Protein AF-A0A4C1X3C8-F1 (afdb_monomer)

Sequence (149 aa):
MSTYYPDHPSNTPSTLDSAVIKGVTLNVSSIETLYCLDSDHLPVLLKMGTAAGGSPRPTIKITNWNGVSAALEEIDTLSLNSIPDDMNKTDEIDSVIGALTNHARTVVGNNVREVPAFSNHRKYPADVLESLKEKHSFAPRKRISYCRV

Structure (mmCIF, N/CA/C/O backbone):
data_AF-A0A4C1X3C8-F1
#
_entry.id   AF-A0A4C1X3C8-F1
#
loop_
_atom_site.group_PDB
_atom_site.id
_atom_site.type_symbol
_atom_site.label_atom_id
_atom_site.label_alt_id
_atom_site.label_comp_id
_atom_site.label_asym_id
_atom_site.label_entity_id
_atom_site.label_seq_id
_atom_site.pdbx_PDB_ins_code
_atom_site.Cartn_x
_atom_site.Cartn_y
_atom_site.Cartn_z
_atom_site.occupancy
_atom_site.B_iso_or_equiv
_atom_site.auth_seq_id
_atom_site.auth_comp_id
_atom_site.auth_asym_id
_atom_site.auth_atom_id
_atom_site.pdbx_PDB_model_num
ATOM 1 N N . MET A 1 1 ? 13.611 -7.424 7.257 1.00 33.75 1 MET A N 1
ATOM 2 C CA . MET A 1 1 ? 14.601 -8.510 7.414 1.00 33.75 1 MET A CA 1
ATOM 3 C C . MET A 1 1 ? 15.320 -8.614 6.075 1.00 33.75 1 MET A C 1
ATOM 5 O O . MET A 1 1 ? 14.695 -9.039 5.118 1.00 33.75 1 MET A O 1
ATOM 9 N N . SER A 1 2 ? 16.530 -8.054 5.959 1.00 37.31 2 SER A N 1
ATOM 10 C CA . SER A 1 2 ? 17.277 -8.024 4.690 1.00 37.31 2 SER A CA 1
ATOM 11 C C . SER A 1 2 ? 17.916 -9.391 4.457 1.00 37.31 2 SER A C 1
ATOM 13 O O . SER A 1 2 ? 18.671 -9.856 5.309 1.00 37.31 2 SER A O 1
ATOM 15 N N . THR A 1 3 ? 17.590 -10.054 3.350 1.00 52.84 3 THR A N 1
ATOM 16 C CA . THR A 1 3 ? 18.105 -11.391 3.005 1.00 52.84 3 THR A CA 1
ATOM 17 C C . THR A 1 3 ? 19.394 -11.352 2.181 1.00 52.84 3 THR A C 1
ATOM 19 O O . THR A 1 3 ? 19.877 -12.406 1.776 1.00 52.84 3 THR A O 1
ATOM 22 N N . TYR A 1 4 ? 19.976 -10.171 1.939 1.00 55.84 4 TYR A N 1
ATOM 23 C CA . TYR A 1 4 ? 21.084 -10.015 0.997 1.00 55.84 4 TYR A CA 1
ATOM 24 C C . TYR A 1 4 ? 22.119 -8.988 1.467 1.00 55.84 4 TYR A C 1
ATOM 26 O O . TYR A 1 4 ? 21.835 -7.798 1.610 1.00 55.84 4 TYR A O 1
ATOM 34 N N . TYR A 1 5 ? 23.345 -9.466 1.688 1.00 58.06 5 TYR A N 1
ATOM 35 C CA . TYR A 1 5 ? 24.535 -8.640 1.883 1.00 58.06 5 TYR A CA 1
ATOM 36 C C . TYR A 1 5 ? 25.311 -8.577 0.558 1.00 58.06 5 TYR A C 1
ATOM 38 O O . TYR A 1 5 ? 25.795 -9.614 0.107 1.00 58.06 5 TYR A O 1
ATOM 46 N N . PRO A 1 6 ? 25.451 -7.405 -0.083 1.00 55.22 6 PRO A N 1
ATOM 47 C CA . PRO A 1 6 ? 26.049 -7.300 -1.417 1.00 55.22 6 PRO A CA 1
ATOM 48 C C . PRO A 1 6 ? 27.526 -7.726 -1.477 1.00 55.22 6 PRO A C 1
ATOM 50 O O . PRO A 1 6 ? 27.971 -8.168 -2.530 1.00 55.22 6 PRO A O 1
ATOM 53 N N . ASP A 1 7 ? 28.251 -7.675 -0.356 1.00 57.66 7 ASP A N 1
ATOM 54 C CA . ASP A 1 7 ? 29.702 -7.912 -0.309 1.00 57.66 7 ASP A CA 1
ATOM 55 C C . ASP A 1 7 ? 30.097 -9.357 0.045 1.00 57.66 7 ASP A C 1
ATOM 57 O O . ASP A 1 7 ? 31.278 -9.653 0.239 1.00 57.66 7 ASP A O 1
ATOM 61 N N . HIS A 1 8 ? 29.136 -10.283 0.157 1.00 64.00 8 HIS A N 1
ATOM 62 C CA . HIS A 1 8 ? 29.470 -11.674 0.455 1.00 64.00 8 HIS A CA 1
ATOM 63 C C . HIS A 1 8 ? 29.996 -12.378 -0.815 1.00 64.00 8 HIS A C 1
ATOM 65 O O . HIS A 1 8 ? 29.263 -12.479 -1.800 1.00 64.00 8 HIS A O 1
ATOM 71 N N . PRO A 1 9 ? 31.221 -12.938 -0.813 1.00 61.94 9 PRO A N 1
ATOM 72 C CA . PRO A 1 9 ? 31.881 -13.468 -2.015 1.00 61.94 9 PRO A CA 1
ATOM 73 C C . PRO A 1 9 ? 31.192 -14.697 -2.637 1.00 61.94 9 PRO A C 1
ATOM 75 O O . PRO A 1 9 ? 31.528 -15.099 -3.746 1.00 61.94 9 PRO A O 1
ATOM 78 N N . SER A 1 10 ? 30.225 -15.303 -1.942 1.00 66.38 10 SER A N 1
ATOM 79 C CA . SER A 1 10 ? 29.395 -16.397 -2.471 1.00 66.38 10 SER A CA 1
ATOM 80 C C . SER A 1 10 ? 28.186 -15.921 -3.280 1.00 66.38 10 SER A C 1
ATOM 82 O O . SER A 1 10 ? 27.497 -16.748 -3.881 1.00 66.38 10 SER A O 1
ATOM 84 N N . ASN A 1 11 ? 27.874 -14.624 -3.260 1.00 62.50 11 ASN A N 1
ATOM 85 C CA . ASN A 1 11 ? 26.690 -14.103 -3.924 1.00 62.50 11 ASN A CA 1
ATOM 86 C C . ASN A 1 11 ? 26.960 -13.974 -5.419 1.00 62.50 11 ASN A C 1
ATOM 88 O O . ASN A 1 11 ? 27.896 -13.309 -5.855 1.00 62.50 11 ASN A O 1
ATOM 92 N N . THR A 1 12 ? 26.128 -14.641 -6.214 1.00 64.38 12 THR A N 1
ATOM 93 C CA . THR A 1 12 ? 26.232 -14.649 -7.673 1.00 64.38 12 THR A CA 1
ATOM 94 C C . THR A 1 12 ? 24.944 -14.099 -8.284 1.00 64.38 12 THR A C 1
ATOM 96 O O . THR A 1 12 ? 23.859 -14.352 -7.752 1.00 64.38 12 THR A O 1
ATOM 99 N N . PRO A 1 13 ? 25.017 -13.342 -9.394 1.00 63.09 13 PRO A N 1
ATOM 100 C CA . PRO A 1 13 ? 23.822 -12.818 -10.045 1.00 63.09 13 PRO A CA 1
ATOM 101 C C . PRO A 1 13 ? 22.862 -13.938 -10.469 1.00 63.09 13 PRO A C 1
ATOM 103 O O . PRO A 1 13 ? 23.253 -14.889 -11.155 1.00 63.09 13 PRO A O 1
ATOM 106 N N . SER A 1 14 ? 21.587 -13.799 -10.102 1.00 63.53 14 SER A N 1
ATOM 107 C CA . SER A 1 14 ? 20.521 -14.751 -10.428 1.00 63.53 14 SER A CA 1
ATOM 108 C C . SER A 1 14 ? 19.312 -14.052 -11.060 1.00 63.53 14 SER A C 1
ATOM 110 O O . SER A 1 14 ? 19.116 -12.850 -10.893 1.00 63.53 14 SER A O 1
ATOM 112 N N . THR A 1 15 ? 18.503 -14.808 -11.804 1.00 67.50 15 THR A N 1
ATOM 113 C CA . THR A 1 15 ? 17.212 -14.360 -12.348 1.00 67.50 15 THR A CA 1
ATOM 114 C C . THR A 1 15 ? 16.117 -14.900 -11.437 1.00 67.50 15 THR A C 1
ATOM 116 O O . THR A 1 15 ? 15.658 -16.023 -11.625 1.00 67.50 15 THR A O 1
ATOM 119 N N . LEU A 1 16 ? 15.767 -14.131 -10.405 1.00 70.44 16 LEU A N 1
ATOM 120 C CA . LEU 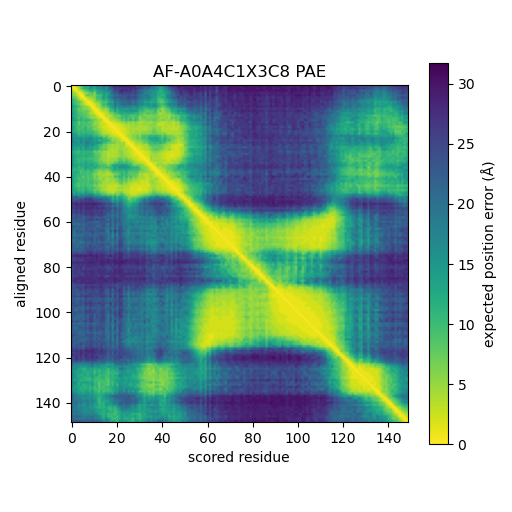A 1 16 ? 14.764 -14.526 -9.409 1.00 70.44 16 LEU A CA 1
ATOM 121 C C . LEU A 1 16 ? 13.356 -14.068 -9.807 1.00 70.44 16 LEU A C 1
ATOM 123 O O . LEU A 1 16 ? 12.391 -14.808 -9.636 1.00 70.44 16 LEU A O 1
ATOM 127 N N . ASP A 1 17 ? 13.254 -12.889 -10.421 1.00 72.44 17 ASP A N 1
ATOM 128 C CA . ASP A 1 17 ? 11.985 -12.339 -10.886 1.00 72.44 17 ASP A CA 1
ATOM 129 C C . ASP A 1 17 ? 11.611 -12.941 -12.246 1.00 72.44 17 ASP A C 1
ATOM 131 O O . ASP A 1 17 ? 12.266 -12.694 -13.263 1.00 72.44 17 ASP A O 1
ATOM 135 N N . SER A 1 18 ? 10.551 -13.751 -12.274 1.00 74.19 18 SER A N 1
ATOM 136 C CA . SER A 1 18 ? 10.032 -14.368 -13.498 1.00 74.19 18 SER A CA 1
ATOM 137 C C . SER A 1 18 ? 8.508 -14.292 -13.559 1.00 74.19 18 SER A C 1
ATOM 139 O O . SER A 1 18 ? 7.818 -14.387 -12.547 1.00 74.19 18 SER A O 1
ATOM 141 N N . ALA A 1 19 ? 7.980 -14.118 -14.770 1.00 76.00 19 ALA A N 1
ATOM 142 C CA . ALA A 1 19 ? 6.553 -14.179 -15.056 1.00 76.00 19 ALA A CA 1
ATOM 143 C C . ALA A 1 19 ? 6.329 -15.158 -16.212 1.00 76.00 19 ALA A C 1
ATOM 145 O O . ALA A 1 19 ? 6.949 -15.029 -17.268 1.00 76.00 19 ALA A O 1
ATOM 146 N N . VAL A 1 20 ? 5.447 -16.138 -16.013 1.00 79.44 20 VAL A N 1
ATOM 147 C CA . VAL A 1 20 ? 5.073 -17.124 -17.035 1.00 79.44 20 VAL A CA 1
ATOM 148 C C . VAL A 1 20 ? 3.627 -16.888 -17.427 1.00 79.44 20 VAL A C 1
ATOM 150 O O . VAL A 1 20 ? 2.744 -16.818 -16.575 1.00 79.44 20 VAL A O 1
ATOM 153 N N . ILE A 1 21 ? 3.385 -16.772 -18.728 1.00 71.12 21 ILE A N 1
ATOM 154 C CA . ILE A 1 21 ? 2.069 -16.475 -19.280 1.00 71.12 21 ILE A CA 1
ATOM 155 C C . ILE A 1 21 ? 1.758 -17.516 -20.350 1.00 71.12 21 ILE A C 1
ATOM 157 O O . ILE A 1 21 ? 2.548 -17.726 -21.267 1.00 71.12 21 ILE A O 1
ATOM 161 N N . LYS A 1 22 ? 0.602 -18.174 -20.237 1.00 78.94 22 LYS A N 1
ATOM 162 C CA . LYS A 1 22 ? 0.147 -19.211 -21.170 1.00 78.94 22 LYS A CA 1
ATOM 163 C C . LYS A 1 22 ? -1.335 -19.014 -21.476 1.00 78.94 22 LYS A C 1
ATOM 165 O O . LYS A 1 22 ? -2.114 -18.745 -20.571 1.00 78.94 22 LYS A O 1
ATOM 170 N N . GLY A 1 23 ? -1.722 -19.182 -22.741 1.00 71.94 23 GLY A N 1
ATOM 171 C CA . GLY A 1 23 ? -3.134 -19.230 -23.139 1.00 71.94 23 GLY A CA 1
ATOM 172 C C . GLY A 1 23 ? -3.877 -17.888 -23.125 1.00 71.94 23 GLY A C 1
ATOM 173 O O . GLY A 1 23 ? -5.097 -17.888 -23.012 1.00 71.94 23 GLY A O 1
ATOM 174 N N . VAL A 1 24 ? -3.174 -16.756 -23.245 1.00 71.00 24 VAL A N 1
ATOM 175 C CA . VAL A 1 24 ? -3.795 -15.421 -23.342 1.00 71.00 24 VAL A CA 1
ATOM 176 C C . VAL A 1 24 ? -3.380 -14.710 -24.628 1.00 71.00 24 VAL A C 1
ATOM 178 O O . VAL A 1 24 ? -2.226 -14.787 -25.051 1.00 71.00 24 VAL A O 1
ATOM 181 N N . THR A 1 25 ? -4.313 -13.972 -25.231 1.00 71.06 25 THR A N 1
ATOM 182 C CA . THR A 1 25 ? -4.062 -13.124 -26.408 1.00 71.06 25 THR A CA 1
ATOM 183 C C . THR A 1 25 ? -3.687 -11.713 -25.955 1.00 71.06 25 THR A C 1
ATOM 185 O O . THR A 1 25 ? -4.443 -10.759 -26.138 1.00 71.06 25 THR A O 1
ATOM 188 N N . LEU A 1 26 ? -2.532 -11.584 -25.303 1.00 70.38 26 LEU A N 1
ATOM 189 C CA . LEU A 1 26 ? -1.975 -10.297 -24.886 1.00 70.38 26 LEU A CA 1
ATOM 190 C C . LEU A 1 26 ? -0.748 -9.970 -25.732 1.00 70.38 26 LEU A C 1
ATOM 192 O O . LEU A 1 26 ? 0.071 -10.845 -26.014 1.00 70.38 26 LEU A O 1
ATOM 196 N N . ASN A 1 27 ? -0.613 -8.707 -26.125 1.00 76.88 27 ASN A N 1
ATOM 197 C CA . ASN A 1 27 ? 0.615 -8.219 -26.735 1.00 76.88 27 ASN A CA 1
ATOM 198 C C . ASN A 1 27 ? 1.527 -7.651 -25.642 1.00 76.88 27 ASN A C 1
ATOM 200 O O . ASN A 1 27 ? 1.078 -6.818 -24.853 1.00 76.88 27 ASN A O 1
ATOM 204 N N . VAL A 1 28 ? 2.787 -8.089 -25.602 1.00 73.62 28 VAL A N 1
ATOM 205 C CA . VAL A 1 28 ? 3.822 -7.503 -24.742 1.00 73.62 28 VAL A CA 1
ATOM 206 C C . VAL A 1 28 ? 4.378 -6.271 -25.449 1.00 73.62 28 VAL A C 1
ATOM 208 O O . VAL A 1 28 ? 5.001 -6.389 -26.501 1.00 73.62 28 VAL A O 1
ATOM 211 N N . SER A 1 29 ? 4.154 -5.087 -24.881 1.00 75.12 29 SER A N 1
ATOM 212 C CA . SER A 1 29 ? 4.606 -3.821 -25.465 1.00 75.12 29 SER A CA 1
ATOM 213 C C . SER A 1 29 ? 5.989 -3.395 -24.974 1.00 75.12 29 SER A C 1
ATOM 215 O O . SER A 1 29 ? 6.759 -2.837 -25.753 1.00 75.12 29 SER A O 1
ATOM 217 N N . SER A 1 30 ? 6.334 -3.666 -23.710 1.00 72.06 30 SER A N 1
ATOM 218 C CA . SER A 1 30 ? 7.687 -3.439 -23.190 1.00 72.06 30 SER A CA 1
ATOM 219 C C . SER A 1 30 ? 8.016 -4.310 -21.977 1.00 72.06 30 SER A C 1
ATOM 221 O O . SER A 1 30 ? 7.134 -4.792 -21.264 1.00 72.06 30 SER A O 1
ATOM 223 N N . ILE A 1 31 ? 9.319 -4.497 -21.755 1.00 76.00 31 ILE A N 1
ATOM 224 C CA . ILE A 1 31 ? 9.902 -5.061 -20.537 1.00 76.00 31 ILE A CA 1
ATOM 225 C C . ILE A 1 31 ? 10.867 -4.006 -20.002 1.00 76.00 31 ILE A C 1
ATOM 227 O O . ILE A 1 31 ? 11.822 -3.637 -20.686 1.00 76.00 31 ILE A O 1
ATOM 231 N N . GLU A 1 32 ? 10.610 -3.499 -18.804 1.00 72.12 32 GLU A N 1
ATOM 232 C CA . GLU A 1 32 ? 11.379 -2.419 -18.185 1.00 72.12 32 GLU A CA 1
ATOM 233 C C . GLU A 1 32 ? 11.879 -2.862 -16.812 1.00 72.12 32 GLU A C 1
ATOM 235 O O . GLU A 1 32 ? 11.118 -3.390 -16.012 1.00 72.12 32 GLU A O 1
ATOM 240 N N . THR A 1 33 ? 13.151 -2.633 -16.501 1.00 68.25 33 THR A N 1
ATOM 241 C CA . THR A 1 33 ? 13.652 -2.796 -15.130 1.00 68.25 33 THR A CA 1
ATOM 242 C C . THR A 1 33 ? 13.315 -1.550 -14.320 1.00 68.25 33 THR A C 1
ATOM 244 O O . THR A 1 33 ? 13.682 -0.440 -14.716 1.00 68.25 33 THR A O 1
ATOM 247 N N . LEU A 1 34 ? 12.646 -1.726 -13.189 1.00 68.38 34 LEU A N 1
ATOM 248 C CA . LEU A 1 34 ? 12.368 -0.673 -12.227 1.00 68.38 34 LEU A CA 1
ATOM 249 C C . LEU A 1 34 ? 13.544 -0.548 -11.262 1.00 68.38 34 LEU A C 1
ATOM 251 O O . LEU A 1 34 ? 14.002 -1.528 -10.683 1.00 68.38 34 LEU A O 1
ATOM 255 N N . TYR A 1 35 ? 14.016 0.680 -11.081 1.00 66.81 35 TYR A N 1
ATOM 256 C CA . TYR A 1 35 ? 15.036 0.990 -10.092 1.00 66.81 35 TYR A CA 1
ATOM 257 C C . TYR A 1 35 ? 14.342 1.325 -8.775 1.00 66.81 35 TYR A C 1
ATOM 259 O O . TYR A 1 35 ? 13.663 2.345 -8.681 1.00 66.81 35 TYR A O 1
ATOM 267 N N . CYS A 1 36 ? 14.480 0.449 -7.784 1.00 63.81 36 CYS A N 1
ATOM 268 C CA . CYS A 1 36 ? 13.959 0.651 -6.438 1.00 63.81 36 CYS A CA 1
ATOM 269 C C . CYS A 1 36 ? 15.131 0.604 -5.459 1.00 63.81 36 CYS A C 1
ATOM 271 O O . CYS A 1 36 ? 15.965 -0.292 -5.539 1.00 63.81 36 CYS A O 1
ATOM 273 N N . LEU A 1 37 ? 15.210 1.588 -4.563 1.00 65.00 37 LEU A N 1
ATOM 274 C CA . LEU A 1 37 ? 16.260 1.653 -3.543 1.00 65.00 37 LEU A CA 1
ATOM 275 C C . LEU A 1 37 ? 15.914 0.834 -2.292 1.00 65.00 37 LEU A C 1
ATOM 277 O O . LEU A 1 37 ? 16.796 0.574 -1.479 1.00 65.00 37 LEU A O 1
ATOM 281 N N . ASP A 1 38 ? 14.657 0.407 -2.166 1.00 68.31 38 ASP A N 1
ATOM 282 C CA . ASP A 1 38 ? 14.138 -0.292 -0.989 1.00 68.31 38 ASP A CA 1
ATOM 283 C C . ASP A 1 38 ? 14.359 -1.816 -1.060 1.00 68.31 38 ASP A C 1
ATOM 285 O O . ASP A 1 38 ? 13.993 -2.539 -0.134 1.00 68.31 38 ASP A O 1
ATOM 289 N N . SER A 1 39 ? 14.954 -2.317 -2.151 1.00 69.94 39 SER A N 1
ATOM 290 C CA . SER A 1 39 ? 15.263 -3.734 -2.352 1.00 69.94 39 SER A CA 1
ATOM 291 C C . SER A 1 39 ? 16.628 -3.937 -3.014 1.00 69.94 39 SER A C 1
ATOM 293 O O . SER A 1 39 ? 17.127 -3.114 -3.781 1.00 69.94 39 SER A O 1
ATOM 295 N N . ASP A 1 40 ? 17.236 -5.067 -2.690 1.00 67.50 40 ASP A N 1
ATOM 296 C CA . ASP A 1 40 ? 18.399 -5.665 -3.336 1.00 67.50 40 ASP A CA 1
ATOM 297 C C . ASP A 1 40 ? 18.072 -6.344 -4.681 1.00 67.50 40 ASP A C 1
ATOM 299 O O . ASP A 1 40 ? 18.977 -6.606 -5.478 1.00 67.50 40 ASP A O 1
ATOM 303 N N . HIS A 1 41 ? 16.789 -6.588 -4.962 1.00 71.75 41 HIS A N 1
ATOM 304 C CA . HIS A 1 41 ? 16.301 -7.067 -6.252 1.00 71.75 41 HIS A CA 1
ATOM 305 C C . HIS A 1 41 ? 15.968 -5.908 -7.198 1.00 71.75 41 HIS A C 1
ATOM 307 O O . HIS A 1 41 ? 15.667 -4.792 -6.773 1.00 71.75 41 HIS A O 1
ATOM 313 N N . LEU A 1 42 ? 16.013 -6.179 -8.507 1.00 71.00 42 LEU A N 1
ATOM 314 C CA . LEU A 1 42 ? 15.680 -5.199 -9.541 1.00 71.00 42 LEU A CA 1
ATOM 315 C C . LEU A 1 42 ? 14.340 -5.580 -10.189 1.00 71.00 42 LEU A C 1
ATOM 317 O O . LEU A 1 42 ? 14.349 -6.314 -11.182 1.00 71.00 42 LEU A O 1
ATOM 321 N N . PRO A 1 43 ? 13.200 -5.104 -9.650 1.00 71.50 43 PRO A N 1
ATOM 322 C CA . PRO A 1 43 ? 11.888 -5.525 -10.119 1.00 71.50 43 PRO A CA 1
ATOM 323 C C . PRO A 1 43 ? 11.722 -5.277 -11.621 1.00 71.50 43 PRO A C 1
ATOM 325 O O . PRO A 1 43 ? 12.106 -4.230 -12.145 1.00 71.50 43 PRO A O 1
ATOM 328 N N . VAL A 1 44 ? 11.126 -6.234 -12.330 1.00 73.31 44 VAL A N 1
ATOM 329 C CA . VAL A 1 44 ? 10.872 -6.138 -13.774 1.00 73.31 44 VAL A CA 1
ATOM 330 C C . VAL A 1 44 ? 9.396 -5.839 -14.019 1.00 73.31 44 VAL A C 1
ATOM 332 O O . VAL A 1 44 ? 8.513 -6.569 -13.577 1.00 73.31 44 VAL A O 1
ATOM 335 N N . LEU A 1 45 ? 9.121 -4.767 -14.755 1.00 79.81 45 LEU A N 1
ATOM 336 C CA . LEU A 1 45 ? 7.795 -4.384 -15.214 1.00 79.81 45 LEU A CA 1
ATOM 337 C C . LEU A 1 45 ? 7.553 -4.917 -16.629 1.00 79.81 45 LEU A C 1
ATOM 339 O O . LEU A 1 45 ? 8.229 -4.525 -17.579 1.00 79.81 45 L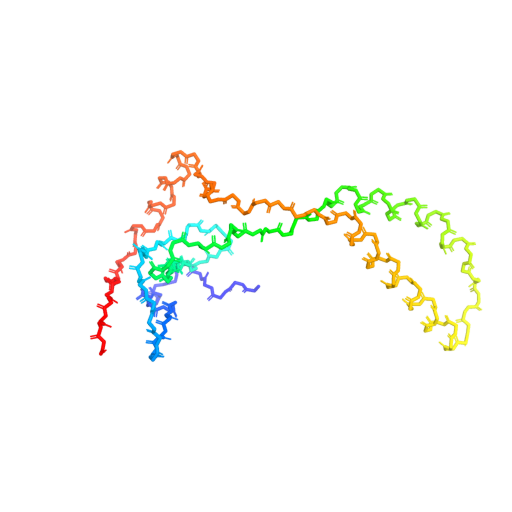EU A O 1
ATOM 343 N N . LEU A 1 46 ? 6.539 -5.768 -16.770 1.00 80.56 46 LEU A N 1
ATOM 344 C CA . LEU A 1 46 ? 6.044 -6.262 -18.053 1.00 80.56 46 LEU A CA 1
ATOM 345 C C . LEU A 1 46 ? 4.789 -5.470 -18.453 1.00 80.56 46 LEU A C 1
ATOM 347 O O . LEU A 1 46 ? 3.745 -5.601 -17.811 1.00 80.56 46 LE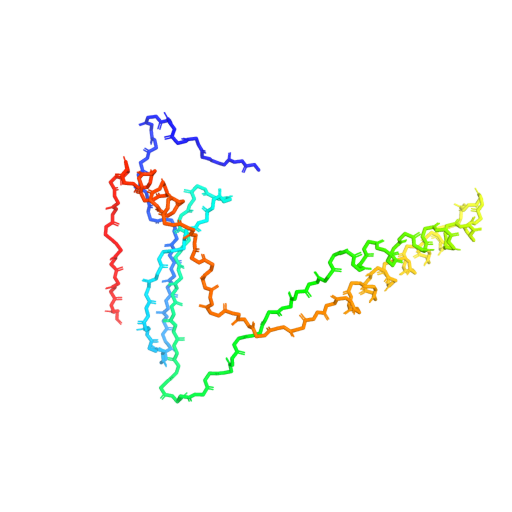U A O 1
ATOM 351 N N . LYS A 1 47 ? 4.869 -4.650 -19.509 1.00 77.62 47 LYS A N 1
ATOM 352 C CA . LYS A 1 47 ? 3.708 -3.923 -20.050 1.00 77.62 47 LYS A CA 1
ATOM 353 C C . LYS A 1 47 ? 3.007 -4.786 -21.096 1.00 77.62 47 LYS A C 1
ATOM 355 O O . LYS A 1 47 ? 3.619 -5.214 -22.074 1.00 77.62 47 LYS A O 1
ATOM 360 N N . MET A 1 48 ? 1.715 -5.036 -20.888 1.00 77.44 48 MET A N 1
ATOM 361 C CA . MET A 1 48 ? 0.877 -5.844 -21.775 1.00 77.44 48 MET A CA 1
ATOM 362 C C . MET A 1 48 ? -0.449 -5.151 -22.067 1.00 77.44 48 MET A C 1
ATOM 364 O O . MET A 1 48 ? -0.967 -4.430 -21.216 1.00 77.44 48 MET A O 1
ATOM 368 N N . GLY A 1 49 ? -1.013 -5.387 -23.251 1.00 71.06 49 GLY A N 1
ATOM 369 C CA . GLY A 1 49 ? -2.302 -4.817 -23.647 1.00 71.06 49 GLY A CA 1
ATOM 370 C C . GLY A 1 49 ? -3.074 -5.676 -24.648 1.00 71.06 49 GLY A C 1
ATOM 371 O O . GLY A 1 49 ? -2.508 -6.532 -25.333 1.00 71.06 49 GLY A O 1
ATOM 372 N N . THR A 1 50 ? -4.383 -5.435 -24.722 1.00 61.66 50 THR A N 1
ATOM 373 C CA . THR A 1 50 ? -5.278 -5.980 -25.750 1.00 61.66 50 THR A CA 1
ATOM 374 C C . THR A 1 50 ? -5.172 -5.143 -27.032 1.00 61.66 50 THR A C 1
ATOM 376 O O . THR A 1 50 ? -4.908 -3.944 -26.983 1.00 61.66 50 THR A O 1
ATOM 379 N N . ALA A 1 51 ? -5.381 -5.753 -28.205 1.00 58.72 51 ALA A N 1
ATOM 380 C CA . ALA A 1 51 ? -5.329 -5.051 -29.498 1.00 58.72 51 ALA A CA 1
ATOM 381 C C . ALA A 1 51 ? -6.440 -3.988 -29.682 1.00 58.72 51 ALA A C 1
ATOM 383 O O . ALA A 1 51 ? -6.365 -3.166 -30.592 1.00 58.72 51 ALA A O 1
ATOM 384 N N . ALA A 1 52 ? -7.462 -3.986 -28.821 1.00 58.06 52 ALA A N 1
ATOM 385 C CA . ALA A 1 52 ? -8.520 -2.985 -28.803 1.00 58.06 52 ALA A CA 1
ATOM 386 C C . ALA A 1 52 ? -8.088 -1.807 -27.912 1.00 58.06 52 ALA A C 1
ATOM 388 O O . ALA A 1 52 ? -8.073 -1.917 -26.688 1.00 58.06 52 ALA A O 1
ATOM 389 N N . GLY A 1 53 ? -7.693 -0.699 -28.546 1.00 53.19 53 GLY A N 1
ATOM 390 C CA . GLY A 1 53 ? -7.058 0.481 -27.943 1.00 53.19 53 GLY A CA 1
ATOM 391 C C . GLY A 1 53 ? -7.935 1.307 -26.997 1.00 53.19 53 GLY A C 1
ATOM 392 O O . GLY A 1 53 ? -8.187 2.481 -27.247 1.00 53.19 53 GLY A O 1
ATOM 393 N N . GLY A 1 54 ? -8.354 0.711 -25.885 1.00 57.00 54 GLY A N 1
ATOM 394 C CA . GLY A 1 54 ? -9.115 1.363 -24.825 1.00 57.00 54 GLY A CA 1
ATOM 395 C C . GLY A 1 54 ? -8.792 0.766 -23.462 1.00 57.00 54 GLY A C 1
ATOM 396 O O . GLY A 1 54 ? -9.688 0.287 -22.777 1.00 57.00 54 GLY A O 1
ATOM 397 N N . SER A 1 55 ? -7.514 0.748 -23.064 1.00 59.78 55 SER A N 1
ATOM 398 C CA . SER A 1 55 ? -7.179 0.423 -21.674 1.00 59.78 55 SER A CA 1
ATOM 399 C C . SER A 1 55 ? -7.703 1.547 -20.778 1.00 59.78 55 SER A C 1
ATOM 401 O O . SER A 1 55 ? -7.356 2.708 -21.029 1.00 59.78 55 SER A O 1
ATOM 403 N N . PRO A 1 56 ? -8.485 1.245 -19.723 1.00 59.81 56 PRO A N 1
ATOM 404 C CA . PRO A 1 56 ? -8.791 2.225 -18.694 1.00 59.81 56 PRO A CA 1
ATOM 405 C C . PRO A 1 56 ? -7.479 2.837 -18.215 1.00 59.81 56 PRO A C 1
ATOM 407 O O . PRO A 1 56 ? -6.494 2.118 -18.013 1.00 59.81 56 PRO A O 1
ATOM 410 N N . ARG A 1 57 ? -7.440 4.167 -18.084 1.00 64.56 57 ARG A N 1
ATOM 411 C CA . ARG A 1 57 ? -6.283 4.822 -17.476 1.00 64.56 57 ARG A CA 1
ATOM 412 C C . ARG A 1 57 ? -6.145 4.233 -16.074 1.00 64.56 57 ARG A C 1
ATOM 414 O O . ARG A 1 57 ? -7.114 4.331 -15.320 1.00 64.56 57 ARG A O 1
ATOM 421 N N . PRO A 1 58 ? -5.011 3.600 -15.732 1.00 68.25 58 PRO A N 1
ATOM 422 C CA . PRO A 1 58 ? -4.841 3.061 -14.395 1.00 68.25 58 PRO A CA 1
ATOM 423 C C . PRO A 1 58 ? -5.045 4.202 -13.394 1.00 68.25 58 PRO A C 1
ATOM 425 O O . PRO A 1 58 ? -4.606 5.325 -13.642 1.00 68.25 58 PRO A O 1
ATOM 428 N N . THR A 1 59 ? -5.755 3.944 -12.303 1.00 70.25 59 THR A N 1
ATOM 429 C CA . THR A 1 59 ? -5.929 4.869 -11.179 1.00 70.25 59 THR A CA 1
ATOM 430 C C . THR A 1 59 ? -5.254 4.267 -9.958 1.00 70.25 59 THR A C 1
ATOM 432 O O . THR A 1 59 ? -5.260 3.051 -9.767 1.00 70.25 59 THR A O 1
ATOM 435 N N . ILE A 1 60 ? -4.625 5.110 -9.144 1.00 79.06 60 ILE A N 1
ATOM 436 C CA . ILE A 1 60 ? -4.090 4.706 -7.842 1.00 79.06 60 ILE A CA 1
ATOM 437 C C . ILE A 1 60 ? -4.862 5.421 -6.741 1.00 79.06 60 ILE A C 1
ATOM 439 O O . ILE A 1 60 ? -5.269 6.576 -6.895 1.00 79.06 60 ILE A O 1
ATOM 443 N N . LYS A 1 61 ? -5.045 4.723 -5.621 1.00 83.56 61 LYS A N 1
ATOM 444 C CA . LYS A 1 61 ? -5.584 5.293 -4.388 1.00 83.56 61 LYS A CA 1
ATOM 445 C C . LYS A 1 61 ? -4.424 5.858 -3.583 1.00 83.56 61 LYS A C 1
ATOM 447 O O . LYS A 1 61 ? -3.527 5.111 -3.199 1.00 83.56 61 LYS A O 1
ATOM 452 N N . ILE A 1 62 ? -4.429 7.167 -3.361 1.00 82.56 62 ILE A N 1
ATOM 453 C CA . ILE A 1 62 ? -3.469 7.837 -2.482 1.00 82.56 62 ILE A CA 1
ATOM 454 C C . ILE A 1 62 ? -4.225 8.321 -1.254 1.00 82.56 62 ILE A C 1
ATOM 456 O O . ILE A 1 62 ? -5.202 9.059 -1.376 1.00 82.56 62 ILE A O 1
ATOM 460 N N . THR A 1 63 ? -3.755 7.920 -0.080 1.00 90.12 63 THR A N 1
ATOM 461 C CA . THR A 1 63 ? -4.270 8.411 1.198 1.00 90.12 63 THR A CA 1
ATOM 462 C C . THR A 1 63 ? -3.509 9.669 1.606 1.00 90.12 63 THR A C 1
ATOM 464 O O . THR A 1 63 ? -2.276 9.668 1.638 1.00 90.12 63 THR A O 1
ATOM 467 N N . ASN A 1 64 ? -4.226 10.745 1.936 1.00 90.44 64 ASN A N 1
ATOM 468 C CA . ASN A 1 64 ? -3.641 11.931 2.558 1.00 90.44 64 ASN A CA 1
ATOM 469 C C . ASN A 1 64 ? -3.335 11.654 4.037 1.00 90.44 64 ASN A C 1
ATOM 471 O O . ASN A 1 64 ? -4.158 11.917 4.911 1.00 90.44 64 ASN A O 1
ATOM 475 N N . TRP A 1 65 ? -2.141 11.134 4.316 1.00 90.25 65 TRP A N 1
ATOM 476 C CA . TRP A 1 65 ? -1.731 10.787 5.678 1.00 90.25 65 TRP A CA 1
ATOM 477 C C . TRP A 1 65 ? -1.715 11.976 6.643 1.00 90.25 65 TRP A C 1
ATOM 479 O O . TRP A 1 65 ? -2.061 11.794 7.800 1.00 90.25 65 TRP A O 1
ATOM 489 N N . ASN A 1 66 ? -1.419 13.193 6.176 1.00 89.94 66 ASN A N 1
ATOM 490 C CA . ASN A 1 66 ? -1.463 14.380 7.035 1.00 89.94 66 ASN A CA 1
ATOM 491 C C . ASN A 1 66 ? -2.899 14.712 7.480 1.00 89.94 66 ASN A C 1
ATOM 493 O O . ASN A 1 66 ? -3.126 15.108 8.617 1.00 89.94 66 ASN A O 1
ATOM 497 N N . GLY A 1 67 ? -3.877 14.507 6.588 1.00 90.12 67 GLY A N 1
ATOM 498 C CA . GLY A 1 67 ? -5.299 14.640 6.914 1.00 90.12 67 GLY A CA 1
ATOM 499 C C . GLY A 1 67 ? -5.803 13.528 7.836 1.00 90.12 67 GLY A C 1
ATOM 500 O O . GLY A 1 67 ? -6.593 13.798 8.735 1.00 90.12 67 GLY A O 1
ATOM 501 N N . VAL A 1 68 ? -5.300 12.299 7.666 1.00 89.69 68 VAL A N 1
ATOM 502 C CA . VAL A 1 68 ? -5.580 11.185 8.589 1.00 89.69 68 VAL A CA 1
ATOM 503 C C . VAL A 1 68 ? -5.038 11.482 9.987 1.00 89.69 68 VAL A C 1
ATOM 505 O O . VAL A 1 68 ? -5.766 11.297 10.953 1.00 89.69 68 VAL A O 1
ATOM 508 N N . SER A 1 69 ? -3.799 11.971 10.105 1.00 86.81 69 SER A N 1
ATOM 509 C CA . SER A 1 69 ? -3.197 12.314 11.398 1.00 86.81 69 SER A CA 1
ATOM 510 C C . SER A 1 69 ? -3.968 13.416 12.122 1.00 86.81 69 SER A C 1
ATOM 512 O O . SER A 1 69 ? -4.319 13.224 13.278 1.00 86.81 69 SER A O 1
ATOM 514 N N . ALA A 1 70 ? -4.305 14.513 11.436 1.00 89.19 70 ALA A N 1
ATOM 515 C CA . ALA A 1 70 ? -5.068 15.608 12.039 1.00 89.19 70 ALA A CA 1
ATOM 516 C C . ALA A 1 70 ? -6.469 15.163 12.502 1.00 89.19 70 ALA A C 1
ATOM 518 O O . ALA A 1 70 ? -6.897 15.499 13.601 1.00 89.19 70 ALA A O 1
ATOM 519 N N . ALA A 1 71 ? -7.164 14.367 11.681 1.00 86.62 71 ALA A N 1
ATOM 520 C CA . ALA A 1 71 ? -8.486 13.848 12.023 1.00 86.62 71 ALA A CA 1
ATOM 521 C C . ALA A 1 71 ? -8.450 1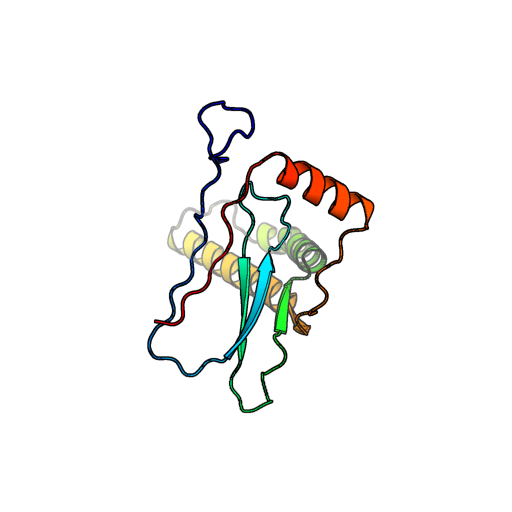2.835 13.179 1.00 86.62 71 ALA A C 1
ATOM 523 O O . ALA A 1 71 ? -9.412 12.748 13.930 1.00 86.62 71 ALA A O 1
ATOM 524 N N . LEU A 1 72 ? -7.368 12.064 13.330 1.00 85.69 72 LEU A N 1
ATOM 525 C CA . LEU A 1 72 ? -7.199 11.163 14.474 1.00 85.69 72 LEU A CA 1
ATOM 526 C C . LEU A 1 72 ? -6.839 11.923 15.759 1.00 85.69 72 LEU A C 1
ATOM 528 O O . LEU A 1 72 ? -7.359 11.585 16.816 1.00 85.69 72 LEU A O 1
ATOM 532 N N . GLU A 1 73 ? -6.015 12.970 15.673 1.00 83.69 73 GLU A N 1
ATOM 533 C CA . GLU A 1 73 ? -5.609 13.790 16.824 1.00 83.69 73 GLU A CA 1
ATOM 534 C C . GLU A 1 73 ? -6.799 14.527 17.463 1.00 83.69 73 GLU A C 1
ATOM 536 O O . GLU A 1 73 ? -6.941 14.545 18.685 1.00 83.69 73 GLU A O 1
ATOM 541 N N . GLU A 1 74 ? -7.719 15.059 16.650 1.00 76.31 74 GLU A N 1
ATOM 542 C CA . GLU A 1 74 ? -8.971 15.663 17.135 1.00 76.31 74 GLU A CA 1
ATOM 543 C C . GLU A 1 74 ? -9.811 14.657 17.947 1.00 76.31 74 GLU A C 1
ATOM 545 O O . GLU A 1 74 ? -10.491 15.012 18.910 1.00 76.31 74 GLU A O 1
ATOM 550 N N . ILE A 1 75 ? -9.716 13.373 17.612 1.00 66.75 75 ILE A N 1
ATOM 551 C CA . ILE A 1 75 ? -10.554 12.311 18.171 1.00 66.75 75 ILE A CA 1
ATOM 552 C C . ILE A 1 75 ? -9.934 11.681 19.408 1.00 66.75 75 ILE A C 1
ATOM 554 O O . ILE A 1 75 ? -10.682 11.332 20.323 1.00 66.75 75 ILE A O 1
ATOM 558 N N . ASP A 1 76 ? -8.607 11.626 19.507 1.00 61.53 76 ASP A N 1
ATOM 559 C CA . ASP A 1 76 ? -7.924 11.275 20.759 1.00 61.53 76 ASP A CA 1
ATOM 560 C C . ASP A 1 76 ? -8.364 12.203 21.904 1.00 61.53 76 ASP A C 1
ATOM 562 O O . ASP A 1 76 ? -8.513 11.763 23.043 1.00 61.53 76 ASP A O 1
ATOM 566 N N .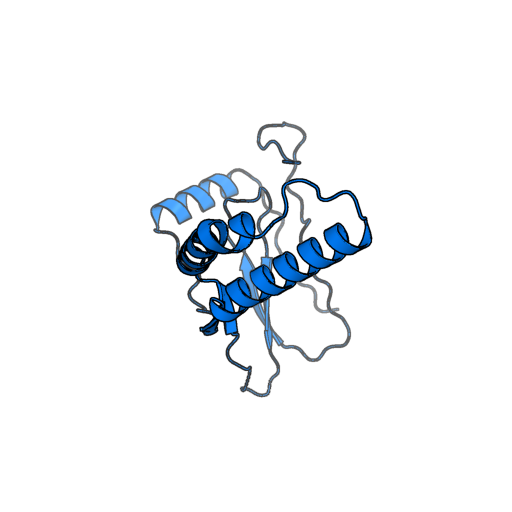 THR A 1 77 ? -8.696 13.464 21.603 1.00 61.22 77 THR A N 1
ATOM 567 C CA . THR A 1 77 ? -9.216 14.406 22.607 1.00 61.22 77 THR A CA 1
ATOM 568 C C . THR A 1 77 ? -10.705 14.245 22.938 1.00 61.22 77 THR A C 1
ATOM 570 O O . THR A 1 77 ? -11.155 14.783 23.945 1.00 61.22 77 THR A O 1
ATOM 573 N N . LEU A 1 78 ? -11.500 13.517 22.146 1.00 61.56 78 LEU A N 1
ATOM 574 C CA . LEU A 1 78 ? -12.968 13.486 22.295 1.00 61.56 78 LEU A CA 1
ATOM 575 C C . LEU A 1 78 ? -13.517 12.075 22.570 1.00 61.56 78 LEU A C 1
ATOM 577 O O . LEU A 1 78 ? -14.431 11.902 23.377 1.00 61.56 78 LEU A O 1
ATOM 581 N N . SER A 1 79 ? -12.922 11.052 21.956 1.00 61.53 79 SER A N 1
ATOM 582 C CA . SER A 1 79 ? -13.325 9.648 22.075 1.00 61.53 79 SER A CA 1
ATOM 583 C C . SER A 1 79 ? -12.656 8.916 23.238 1.00 61.53 79 SER A C 1
ATOM 585 O O . SER A 1 79 ? -13.248 7.970 23.748 1.00 61.53 79 SER A O 1
ATOM 587 N N . LEU A 1 80 ? -11.455 9.319 23.671 1.00 62.59 80 LEU A N 1
ATOM 588 C CA . LEU A 1 80 ? -10.789 8.686 24.821 1.00 62.59 80 LEU A CA 1
ATOM 589 C C . LEU A 1 80 ? -11.308 9.221 26.162 1.00 62.59 80 LEU A C 1
ATOM 591 O O . LEU A 1 80 ? -11.293 8.507 27.155 1.00 62.59 80 LEU A O 1
ATOM 595 N N . ASN A 1 81 ? -11.855 10.439 26.178 1.00 64.62 81 ASN A N 1
ATOM 596 C CA . ASN A 1 81 ? -12.436 11.057 27.376 1.00 64.62 81 ASN A CA 1
ATOM 597 C C . ASN A 1 81 ? -13.820 10.503 27.760 1.00 64.62 81 ASN A C 1
ATOM 599 O O . ASN A 1 81 ? -14.357 10.855 28.806 1.00 64.62 81 ASN A O 1
ATOM 603 N N . SER A 1 82 ? -14.419 9.672 26.906 1.00 64.06 82 SER A N 1
ATOM 604 C CA . SER A 1 82 ? -15.703 9.002 27.156 1.00 64.06 82 SER A CA 1
ATOM 605 C C . SER A 1 82 ? -15.545 7.522 27.521 1.00 64.06 82 SER A C 1
ATOM 607 O O . SER A 1 82 ? -16.547 6.847 27.756 1.00 64.06 82 SER A O 1
ATOM 609 N N . ILE A 1 83 ? -14.305 7.026 27.603 1.00 68.56 83 ILE A N 1
ATOM 610 C CA . ILE A 1 83 ? -14.004 5.673 28.067 1.00 68.56 83 ILE A CA 1
ATOM 611 C C . ILE A 1 83 ? -14.103 5.661 29.600 1.00 68.56 83 ILE A C 1
ATOM 613 O O . ILE A 1 83 ? -13.425 6.457 30.250 1.00 68.56 83 ILE A O 1
ATOM 617 N N . PRO A 1 84 ? -14.943 4.801 30.199 1.00 67.56 84 PRO A N 1
ATOM 618 C CA . PRO A 1 84 ? -15.004 4.686 31.647 1.00 67.56 84 PRO A CA 1
ATOM 619 C C . PRO A 1 84 ? -13.691 4.106 32.191 1.00 67.56 84 PRO A C 1
ATOM 621 O O . PRO A 1 84 ? -13.169 3.133 31.652 1.00 67.56 84 PRO A O 1
ATOM 624 N N . ASP A 1 85 ? -13.193 4.672 33.295 1.00 70.56 85 ASP A N 1
ATOM 625 C CA . ASP A 1 85 ? -11.953 4.238 33.968 1.00 70.56 85 ASP A CA 1
ATOM 626 C C . ASP A 1 85 ? -11.975 2.758 34.416 1.00 70.56 85 ASP A C 1
ATOM 628 O O . ASP A 1 85 ? -10.927 2.171 34.678 1.00 70.56 85 ASP A O 1
ATOM 632 N N . ASP A 1 86 ? -13.160 2.141 34.498 1.00 65.38 86 ASP A N 1
ATOM 633 C CA . ASP A 1 86 ? -13.368 0.748 34.905 1.00 65.38 86 ASP A CA 1
ATOM 634 C C . ASP A 1 86 ? -14.079 -0.064 33.802 1.00 65.38 86 ASP A C 1
ATOM 636 O O . ASP A 1 86 ? -15.283 -0.319 33.857 1.00 65.38 86 ASP A O 1
ATOM 640 N N . MET A 1 87 ? -13.327 -0.472 32.773 1.00 69.00 87 MET A N 1
ATOM 641 C CA . MET A 1 87 ? -13.785 -1.395 31.720 1.00 69.00 87 MET A CA 1
ATOM 642 C C . MET A 1 87 ? -13.521 -2.858 32.112 1.00 69.00 87 MET A C 1
ATOM 644 O O . MET A 1 87 ? -12.561 -3.480 31.658 1.00 69.00 87 MET A O 1
ATOM 648 N N . ASN A 1 88 ? -14.388 -3.435 32.945 1.00 71.75 88 ASN A N 1
ATOM 649 C CA . ASN A 1 88 ? -14.249 -4.827 33.406 1.00 71.75 88 ASN A CA 1
ATOM 650 C C . ASN A 1 88 ? -15.105 -5.852 32.632 1.00 71.75 88 ASN A C 1
ATOM 652 O O . ASN A 1 88 ? -15.016 -7.054 32.892 1.00 71.75 88 ASN A O 1
ATOM 656 N N . LYS A 1 89 ? -15.943 -5.414 31.680 1.00 80.94 89 LYS A N 1
ATOM 657 C CA . LYS A 1 89 ? -16.807 -6.302 30.881 1.00 80.94 89 LYS A CA 1
ATOM 658 C C . LYS A 1 89 ? -16.249 -6.510 29.475 1.00 80.94 89 LYS A C 1
ATOM 660 O O . LYS A 1 89 ? -16.046 -5.555 28.735 1.00 80.94 89 LYS A O 1
ATOM 665 N N . THR A 1 90 ? -16.076 -7.770 29.079 1.00 82.00 90 THR A N 1
ATOM 666 C CA . THR A 1 90 ? -15.551 -8.153 27.756 1.00 82.00 90 THR A CA 1
ATOM 667 C C . THR A 1 90 ? -16.377 -7.583 26.598 1.00 82.00 90 THR A C 1
ATOM 669 O O . THR A 1 90 ? -15.800 -7.057 25.654 1.00 82.00 90 THR A O 1
ATOM 672 N N . ASP A 1 91 ? -17.708 -7.573 26.711 1.00 80.94 91 ASP A N 1
ATOM 673 C CA . ASP A 1 91 ? -18.597 -7.035 25.666 1.00 80.94 91 ASP A CA 1
ATOM 674 C C . ASP A 1 91 ? -18.390 -5.526 25.420 1.00 80.94 91 ASP A C 1
ATOM 676 O O . ASP A 1 91 ? -18.564 -5.028 24.307 1.00 80.94 91 ASP A O 1
ATOM 680 N N . GLU A 1 92 ? -18.004 -4.784 26.460 1.00 81.56 92 GLU A N 1
ATOM 681 C CA . GLU A 1 92 ? -17.726 -3.348 26.385 1.00 81.56 92 GLU A CA 1
ATOM 682 C C . GLU A 1 92 ? -16.379 -3.084 25.701 1.00 81.56 92 GLU A C 1
ATOM 684 O O . GLU A 1 92 ? -16.283 -2.204 24.846 1.00 81.56 92 GLU A O 1
ATOM 689 N N . ILE A 1 93 ? -15.374 -3.919 25.990 1.00 81.62 93 ILE A N 1
ATOM 690 C CA . ILE A 1 93 ? -14.072 -3.909 25.307 1.00 81.62 93 ILE A CA 1
ATOM 691 C C . ILE A 1 93 ? -14.256 -4.161 23.807 1.00 81.62 93 ILE A C 1
ATOM 693 O O . ILE A 1 93 ? -13.779 -3.375 22.984 1.00 81.62 93 ILE A O 1
ATOM 697 N N . ASP A 1 94 ? -14.990 -5.212 23.446 1.00 86.00 94 ASP A N 1
ATOM 698 C CA . ASP A 1 94 ? -15.233 -5.567 22.046 1.00 86.00 94 ASP A CA 1
ATOM 699 C C . ASP A 1 94 ? -16.008 -4.466 21.306 1.00 86.00 94 ASP A C 1
ATOM 701 O O . ASP A 1 94 ? -15.693 -4.132 20.158 1.00 86.00 94 ASP A O 1
ATOM 705 N N . SER A 1 95 ? -16.977 -3.840 21.981 1.00 84.00 95 SER A N 1
ATOM 706 C CA . SER A 1 95 ? -17.732 -2.705 21.446 1.00 84.00 95 SER A CA 1
ATOM 707 C C . SER A 1 95 ? -16.836 -1.490 21.172 1.00 84.00 95 SER A C 1
ATOM 709 O O . SER A 1 95 ? -16.898 -0.911 20.082 1.00 84.00 95 SER A O 1
ATOM 711 N N . VAL A 1 96 ? -15.962 -1.119 22.114 1.00 83.19 96 VAL A N 1
ATOM 712 C CA . VAL A 1 96 ? -15.032 0.017 21.963 1.00 83.19 96 VAL A CA 1
ATOM 713 C C . VAL A 1 96 ? -14.009 -0.245 20.854 1.00 83.19 96 VAL A C 1
ATOM 715 O O . VAL A 1 96 ? -13.788 0.622 20.004 1.00 83.19 96 VAL A O 1
ATOM 718 N N . ILE A 1 97 ? -13.440 -1.453 20.784 1.00 86.00 97 ILE A N 1
ATOM 719 C CA . ILE A 1 97 ? -12.519 -1.848 19.704 1.00 86.00 97 ILE A CA 1
ATOM 720 C C . ILE A 1 97 ? -13.219 -1.780 18.343 1.00 86.00 97 ILE A C 1
ATOM 722 O O . ILE A 1 97 ? -12.653 -1.264 17.369 1.00 86.00 97 ILE A O 1
ATOM 726 N N . GLY A 1 98 ? -14.456 -2.277 18.263 1.00 88.06 98 GLY A N 1
ATOM 727 C CA . GLY A 1 98 ? -15.265 -2.225 17.049 1.00 88.06 98 GLY A CA 1
ATOM 728 C C . GLY A 1 98 ? -15.532 -0.789 16.597 1.00 88.06 98 GLY A C 1
ATOM 729 O O . GLY A 1 98 ? -15.344 -0.464 15.419 1.00 88.06 98 GLY A O 1
ATOM 730 N N . ALA A 1 99 ? -15.908 0.085 17.531 1.00 84.69 99 ALA A N 1
ATOM 731 C CA . ALA A 1 99 ? -16.136 1.502 17.271 1.00 84.69 99 ALA A CA 1
ATOM 732 C C . ALA A 1 99 ? -14.864 2.202 16.763 1.00 84.69 99 ALA A C 1
ATOM 734 O O . ALA A 1 99 ? -14.901 2.824 15.697 1.00 84.69 99 ALA A O 1
ATOM 735 N N . LEU A 1 100 ? -13.728 2.025 17.447 1.00 85.00 100 LEU A N 1
ATOM 736 C CA . LEU A 1 100 ? -12.443 2.615 17.058 1.00 85.00 100 LEU A CA 1
ATOM 737 C C . LEU A 1 100 ? -11.986 2.129 15.676 1.00 85.00 100 LEU A C 1
ATOM 739 O O . LEU A 1 100 ? -11.574 2.922 14.829 1.00 85.00 100 LEU A O 1
ATOM 743 N N . THR A 1 101 ? -12.120 0.830 15.406 1.00 88.50 101 THR A N 1
ATOM 744 C CA . THR A 1 101 ? -11.741 0.232 14.117 1.00 88.50 101 THR A CA 1
ATOM 745 C C . THR A 1 101 ? -12.585 0.781 12.967 1.00 88.50 101 THR A C 1
ATOM 747 O O . THR A 1 101 ? -12.055 1.132 11.908 1.00 88.50 101 THR A O 1
ATOM 750 N N . ASN A 1 102 ? -13.905 0.869 13.155 1.00 87.94 102 ASN A N 1
ATOM 751 C CA . ASN A 1 102 ? -14.809 1.437 12.152 1.00 87.94 102 ASN A CA 1
ATOM 752 C C . ASN A 1 102 ? -14.525 2.921 11.921 1.00 87.94 102 ASN A C 1
ATOM 754 O O . ASN A 1 102 ? -14.580 3.398 10.782 1.00 87.94 102 ASN A O 1
ATOM 758 N N . HIS A 1 103 ? -14.171 3.632 12.985 1.00 86.38 103 HIS A N 1
ATOM 759 C CA . HIS A 1 103 ? -13.811 5.031 12.906 1.00 86.38 103 HIS A CA 1
ATOM 760 C C . HIS A 1 103 ? -12.516 5.241 12.105 1.00 86.38 103 HIS A C 1
ATOM 762 O O . HIS A 1 103 ? -12.529 5.953 11.100 1.00 86.38 103 HIS A O 1
ATOM 768 N N . ALA A 1 104 ? -11.426 4.553 12.462 1.00 87.62 104 ALA A N 1
ATOM 769 C CA . ALA A 1 104 ? -10.151 4.628 11.744 1.00 87.62 104 ALA A CA 1
ATOM 770 C C . ALA A 1 104 ? -10.316 4.279 10.256 1.00 87.62 104 ALA A C 1
ATOM 772 O O . ALA A 1 104 ? -9.793 4.969 9.379 1.00 87.62 104 ALA A O 1
ATOM 773 N N . ARG A 1 105 ? -11.121 3.252 9.952 1.00 92.06 105 ARG A N 1
ATOM 774 C CA . ARG A 1 105 ? -11.480 2.896 8.572 1.00 92.06 105 ARG A CA 1
ATOM 775 C C . ARG A 1 105 ? -12.180 4.046 7.845 1.00 92.06 105 ARG A C 1
ATOM 777 O O . ARG A 1 105 ? -11.875 4.292 6.680 1.00 92.06 105 ARG A O 1
ATOM 784 N N . THR A 1 106 ? -13.097 4.737 8.517 1.00 90.69 106 THR A N 1
ATOM 785 C CA . THR A 1 106 ? -13.835 5.878 7.957 1.00 90.69 106 THR A CA 1
ATOM 786 C C . THR A 1 106 ? -12.911 7.065 7.695 1.00 90.69 106 THR A C 1
ATOM 788 O O . THR A 1 106 ? -12.934 7.612 6.595 1.00 90.69 106 THR A O 1
ATOM 791 N N . VAL A 1 107 ? -12.038 7.419 8.644 1.00 90.81 107 VAL A N 1
ATOM 792 C CA . VAL A 1 107 ? -11.052 8.504 8.477 1.00 90.81 107 VAL A CA 1
ATOM 793 C C . VAL A 1 107 ? -10.108 8.214 7.318 1.00 90.81 107 VAL A C 1
ATOM 795 O O . VAL A 1 107 ? -9.909 9.072 6.456 1.00 90.81 107 VAL A O 1
ATOM 798 N N . VAL A 1 108 ? -9.558 6.999 7.253 1.00 92.19 108 VAL A N 1
ATOM 799 C CA . VAL A 1 108 ? -8.698 6.585 6.140 1.00 92.19 108 VAL A CA 1
ATOM 800 C C . VAL A 1 108 ? -9.472 6.655 4.826 1.00 92.19 108 VAL A C 1
ATOM 802 O O . VAL A 1 108 ? -8.977 7.250 3.874 1.00 92.19 108 VAL A O 1
ATOM 805 N N . GLY A 1 109 ? -10.697 6.126 4.779 1.00 91.69 109 GLY A N 1
ATOM 806 C CA . GLY A 1 109 ? -11.549 6.151 3.588 1.00 91.69 109 GLY A CA 1
ATOM 807 C C . GLY A 1 109 ? -11.848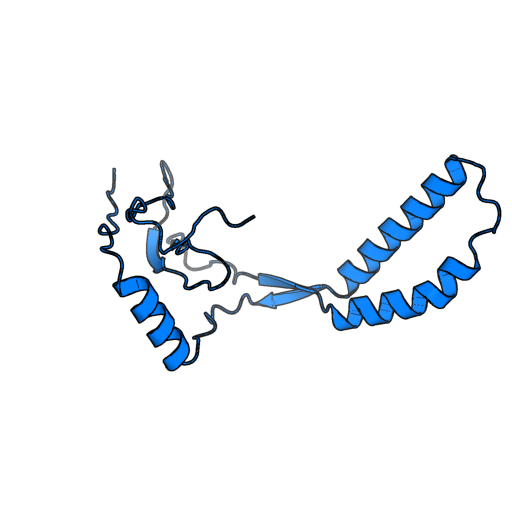 7.564 3.078 1.00 91.69 109 GLY A C 1
ATOM 808 O O . GLY A 1 109 ? -11.702 7.819 1.885 1.00 91.69 109 GLY A O 1
ATOM 809 N N . ASN A 1 110 ? -12.179 8.496 3.973 1.00 91.38 110 ASN A N 1
ATOM 810 C CA . ASN A 1 110 ? -12.470 9.894 3.632 1.00 91.38 110 ASN A CA 1
ATOM 811 C C . ASN A 1 110 ? -11.232 10.667 3.151 1.00 91.38 110 ASN A C 1
ATOM 813 O O . ASN A 1 110 ? -11.357 11.665 2.445 1.00 91.38 110 ASN A O 1
ATOM 817 N N . ASN A 1 111 ? -10.036 10.203 3.516 1.00 92.00 111 ASN A N 1
ATOM 818 C CA . ASN A 1 111 ? -8.764 10.784 3.092 1.00 92.00 111 ASN A CA 1
ATOM 819 C C . ASN A 1 111 ? -8.149 10.073 1.878 1.00 92.00 111 ASN A C 1
ATOM 821 O O . ASN A 1 111 ? -7.054 10.441 1.440 1.00 92.00 111 ASN A O 1
ATOM 825 N N . VAL A 1 112 ? -8.820 9.061 1.322 1.00 93.38 112 VAL A N 1
ATOM 826 C CA . VAL A 1 112 ? -8.402 8.413 0.080 1.00 93.38 112 VAL A CA 1
ATOM 827 C C . VAL A 1 112 ? -8.889 9.236 -1.100 1.00 93.38 112 VAL A C 1
ATOM 829 O O . VAL A 1 112 ? -10.076 9.512 -1.259 1.00 93.38 112 VAL A O 1
ATOM 832 N N . ARG A 1 113 ? -7.960 9.565 -1.991 1.00 87.56 113 ARG A N 1
ATOM 833 C CA . ARG A 1 113 ? -8.259 10.156 -3.288 1.00 87.56 113 ARG A CA 1
ATOM 834 C C . ARG A 1 113 ? -7.809 9.217 -4.391 1.00 87.56 113 ARG A C 1
ATOM 836 O O . ARG A 1 113 ? -6.679 8.728 -4.389 1.00 87.56 113 ARG A O 1
ATOM 843 N N . GLU A 1 114 ? -8.674 9.024 -5.377 1.00 84.62 114 GLU A N 1
ATOM 844 C CA . GLU A 1 114 ? -8.277 8.413 -6.637 1.00 84.62 114 GLU A CA 1
ATOM 845 C C . GLU A 1 114 ? -7.619 9.463 -7.522 1.00 84.62 114 GLU A C 1
ATOM 847 O O . GLU A 1 114 ? -8.181 10.522 -7.816 1.00 84.62 114 GLU A O 1
ATOM 852 N N . VAL A 1 115 ? -6.394 9.174 -7.935 1.00 74.69 115 VAL A N 1
ATOM 853 C CA . VAL A 1 115 ? -5.681 9.972 -8.925 1.00 74.69 115 VAL A CA 1
ATOM 854 C C . VAL A 1 115 ? -5.359 9.101 -10.124 1.00 74.69 115 VAL A C 1
ATOM 856 O O . VAL A 1 1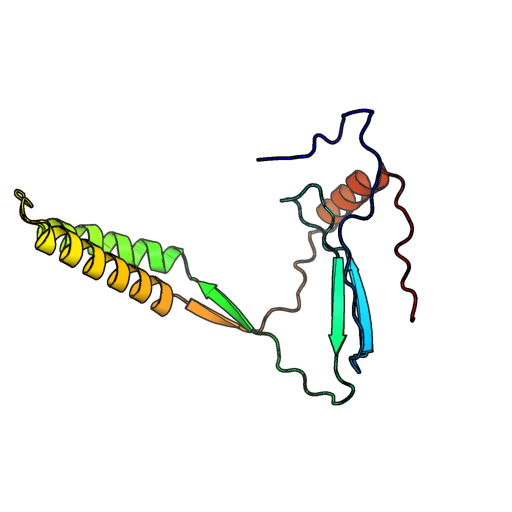15 ? -5.141 7.894 -9.962 1.00 74.69 115 VAL A O 1
ATOM 859 N N . PRO A 1 116 ? -5.312 9.687 -11.336 1.00 74.56 116 PRO A N 1
ATOM 860 C CA . PRO A 1 116 ? -4.735 8.999 -12.475 1.00 74.56 116 PRO A CA 1
ATOM 861 C C . PRO A 1 116 ? -3.378 8.457 -12.043 1.00 74.56 116 PRO A C 1
ATOM 863 O O . PRO A 1 116 ? -2.562 9.206 -11.499 1.00 74.56 116 PRO A O 1
ATOM 866 N N . ALA A 1 117 ? -3.154 7.162 -12.240 1.00 62.06 117 ALA A N 1
ATOM 867 C CA . ALA A 1 117 ? -1.841 6.584 -12.084 1.00 62.06 117 ALA A CA 1
ATOM 868 C C . ALA A 1 117 ? -0.957 7.340 -13.065 1.00 62.06 117 ALA A C 1
ATOM 870 O O . ALA A 1 117 ? -1.067 7.199 -14.285 1.00 62.06 117 ALA A O 1
ATOM 871 N N . PHE A 1 118 ? -0.145 8.239 -12.524 1.00 55.00 118 PHE A N 1
ATOM 872 C CA . PHE A 1 118 ? 0.850 8.920 -13.309 1.00 55.00 118 PHE A CA 1
ATOM 873 C C . PHE A 1 118 ? 1.721 7.822 -13.920 1.00 55.00 118 PHE A C 1
ATOM 875 O O . PHE A 1 118 ? 2.472 7.161 -13.210 1.00 55.00 118 PHE A O 1
ATOM 882 N N . SER A 1 119 ? 1.688 7.666 -15.247 1.00 49.09 119 SER A N 1
ATOM 883 C CA . SER A 1 119 ? 2.741 6.942 -15.971 1.00 49.09 119 SER A CA 1
ATOM 884 C C . SER A 1 119 ? 4.069 7.712 -15.940 1.00 49.09 119 SER A C 1
ATOM 886 O O . SER A 1 119 ? 4.986 7.422 -16.705 1.00 49.09 119 SER A O 1
ATOM 888 N N . ASN A 1 120 ? 4.177 8.728 -15.084 1.00 48.09 120 ASN A N 1
ATOM 889 C CA . ASN A 1 120 ? 5.429 9.347 -14.739 1.00 48.09 120 ASN A CA 1
ATOM 890 C C . ASN A 1 120 ? 6.059 8.431 -13.707 1.00 48.09 120 ASN A C 1
ATOM 892 O O . ASN A 1 120 ? 5.964 8.657 -12.502 1.00 48.09 120 ASN A O 1
ATOM 896 N N . HIS A 1 121 ? 6.740 7.404 -14.217 1.00 51.00 121 HIS A N 1
ATOM 897 C CA . HIS A 1 121 ? 8.022 7.008 -13.660 1.00 51.00 121 HIS A CA 1
ATOM 898 C C . HIS A 1 121 ? 8.654 8.291 -13.110 1.00 51.00 121 HIS A C 1
ATOM 900 O O . HIS A 1 121 ? 8.959 9.191 -13.900 1.00 51.00 121 HIS A O 1
ATOM 906 N N . ARG A 1 122 ? 8.721 8.457 -11.781 1.00 52.53 122 ARG A N 1
ATOM 907 C CA . ARG A 1 122 ? 9.533 9.519 -11.187 1.00 52.53 122 ARG A CA 1
ATOM 908 C C . ARG A 1 122 ? 10.914 9.260 -11.761 1.00 52.53 122 ARG A C 1
ATOM 910 O O . ARG A 1 122 ? 11.581 8.317 -11.352 1.00 52.53 122 ARG A O 1
ATOM 917 N N . LYS A 1 123 ? 11.281 9.998 -12.809 1.00 60.78 123 LYS A N 1
ATOM 918 C CA . LYS A 1 123 ? 12.632 9.960 -13.332 1.00 60.78 123 LYS A CA 1
ATOM 919 C C . LYS A 1 123 ? 13.436 10.513 -12.179 1.00 60.78 123 LYS A C 1
ATOM 921 O O . LYS A 1 123 ? 13.307 11.692 -11.856 1.00 60.78 123 LYS A O 1
ATOM 926 N N . TYR A 1 124 ? 14.150 9.626 -11.498 1.00 65.81 124 TYR A N 1
ATOM 927 C CA . TYR A 1 124 ? 15.178 10.058 -10.581 1.00 65.81 124 TYR A CA 1
ATOM 928 C C . TYR A 1 124 ? 16.040 11.091 -11.319 1.00 65.81 124 TYR A C 1
ATOM 930 O O . TYR A 1 124 ? 16.203 10.985 -12.547 1.00 65.81 124 TYR A O 1
ATOM 938 N N . PRO A 1 125 ? 16.530 12.119 -10.616 1.00 76.19 125 PRO A N 1
ATOM 939 C CA . PRO A 1 125 ? 17.475 13.036 -11.223 1.00 76.19 125 PRO A CA 1
ATOM 940 C C . PRO A 1 125 ? 18.668 12.230 -11.774 1.00 76.19 125 PRO A C 1
ATOM 942 O O . PRO A 1 125 ? 18.907 11.080 -11.386 1.00 76.19 125 PRO A O 1
ATOM 945 N N . ALA A 1 126 ? 19.306 12.768 -12.816 1.00 77.38 126 ALA A N 1
ATOM 946 C CA . ALA A 1 126 ? 20.221 11.998 -13.661 1.00 77.38 126 ALA A CA 1
ATOM 947 C C . ALA A 1 126 ? 21.378 11.373 -12.866 1.00 77.38 126 ALA A C 1
ATOM 949 O O . ALA A 1 126 ? 21.762 10.243 -13.152 1.00 77.38 126 ALA A O 1
ATOM 950 N N . ASP A 1 127 ? 21.838 12.075 -11.836 1.00 80.25 127 ASP A N 1
ATOM 951 C CA . ASP A 1 127 ? 22.831 11.652 -10.851 1.00 80.25 127 ASP A CA 1
ATOM 952 C C . ASP A 1 127 ? 22.398 10.395 -10.082 1.00 80.25 127 ASP A C 1
ATOM 954 O O . ASP A 1 127 ? 23.129 9.411 -10.037 1.00 80.25 127 ASP A O 1
ATOM 958 N N . VAL A 1 128 ? 21.172 10.360 -9.557 1.00 76.19 128 VAL A N 1
ATOM 959 C CA . VAL A 1 128 ? 20.652 9.193 -8.828 1.00 76.19 128 VAL A CA 1
ATOM 960 C C . VAL A 1 128 ? 20.467 7.998 -9.770 1.00 76.19 128 VAL A C 1
ATOM 962 O O . VAL A 1 128 ? 20.770 6.864 -9.394 1.00 76.19 128 VAL A O 1
ATOM 965 N N . LEU A 1 129 ? 20.021 8.229 -11.015 1.00 73.69 129 LEU A N 1
ATOM 966 C CA . LEU A 1 129 ? 19.964 7.175 -12.041 1.00 73.69 129 LEU A CA 1
ATOM 967 C C . LEU A 1 129 ? 21.350 6.638 -12.396 1.00 73.69 129 LEU A C 1
ATOM 969 O O . LEU A 1 129 ? 21.486 5.444 -12.666 1.00 73.69 129 LEU A O 1
ATOM 973 N N . GLU A 1 130 ? 22.354 7.505 -12.447 1.00 77.81 130 GLU A N 1
ATOM 974 C CA . GLU A 1 130 ? 23.734 7.141 -12.746 1.00 77.81 130 GLU A CA 1
ATOM 975 C C . GLU A 1 130 ? 24.339 6.320 -11.607 1.00 77.81 130 GLU A C 1
ATOM 977 O O . GLU A 1 130 ? 24.824 5.220 -11.866 1.00 77.81 130 GLU A O 1
ATOM 982 N N . SER A 1 131 ? 24.166 6.744 -10.351 1.00 73.25 131 SER A N 1
ATOM 983 C CA . SER A 1 131 ? 24.593 5.974 -9.174 1.00 73.25 131 SER A CA 1
ATOM 984 C C . SER A 1 131 ? 23.911 4.604 -9.084 1.00 73.25 131 SER A C 1
ATOM 986 O O . SER A 1 131 ? 24.543 3.606 -8.740 1.00 73.25 131 SER A O 1
ATOM 988 N N . LEU A 1 132 ? 22.624 4.517 -9.437 1.00 69.88 132 LEU A N 1
ATOM 989 C CA . LEU A 1 132 ? 21.909 3.242 -9.549 1.00 69.88 132 LEU A CA 1
ATOM 990 C C . LEU A 1 132 ? 22.513 2.358 -10.650 1.00 69.88 132 LEU A C 1
ATOM 992 O O . LEU A 1 132 ? 22.773 1.174 -10.427 1.00 69.88 132 LEU A O 1
ATOM 996 N N . LYS A 1 133 ? 22.754 2.910 -11.844 1.00 70.69 133 LYS A N 1
ATOM 997 C CA . LYS A 1 133 ? 23.367 2.163 -12.954 1.00 70.69 133 LYS A CA 1
ATOM 998 C C . LYS A 1 133 ? 24.761 1.666 -12.602 1.00 70.69 133 LYS A C 1
ATOM 1000 O O . LYS A 1 133 ? 25.058 0.520 -12.924 1.00 70.69 133 LYS A O 1
ATOM 1005 N N . GLU A 1 134 ? 25.565 2.498 -11.950 1.00 73.06 134 GLU A N 1
ATOM 1006 C CA . GLU A 1 134 ? 26.907 2.174 -11.481 1.00 73.06 134 GLU A CA 1
ATOM 1007 C C . GLU A 1 134 ? 26.861 1.047 -10.444 1.00 73.06 134 GLU A C 1
ATOM 1009 O O . GLU A 1 134 ? 27.440 -0.011 -10.672 1.00 73.06 134 GLU A O 1
ATOM 1014 N N . LYS A 1 135 ? 26.056 1.171 -9.381 1.00 67.31 135 LYS A N 1
ATOM 1015 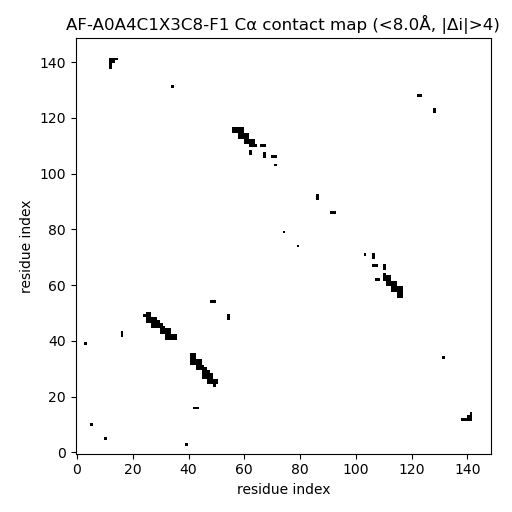C CA . LYS A 1 135 ? 25.874 0.095 -8.388 1.00 67.31 135 LYS A CA 1
ATOM 1016 C C . LYS A 1 135 ? 25.471 -1.234 -9.035 1.00 67.31 135 LYS A C 1
ATOM 1018 O O . LYS A 1 135 ? 25.950 -2.297 -8.647 1.00 67.31 135 LYS A O 1
ATOM 1023 N N . HIS A 1 136 ? 24.596 -1.183 -10.038 1.00 60.94 136 HIS A N 1
ATOM 1024 C CA . HIS A 1 136 ? 24.097 -2.370 -10.728 1.00 60.94 136 HIS A CA 1
ATOM 1025 C C . HIS A 1 136 ? 24.913 -2.773 -11.981 1.00 60.94 136 HIS A C 1
ATOM 1027 O O . HIS A 1 136 ? 24.460 -3.670 -12.707 1.00 60.94 136 HIS A O 1
ATOM 1033 N N . SER A 1 137 ? 26.052 -2.132 -12.285 1.00 62.09 137 SER A N 1
ATOM 1034 C CA . SER A 1 137 ? 26.991 -2.527 -13.357 1.00 62.09 137 SER A CA 1
ATOM 1035 C C . SER A 1 137 ? 28.153 -3.380 -12.837 1.00 62.09 137 SER A C 1
ATOM 1037 O O . SER A 1 137 ? 28.712 -4.167 -13.597 1.00 62.09 137 SER A O 1
ATOM 1039 N N . PHE A 1 138 ? 28.445 -3.312 -11.534 1.00 54.69 138 PHE A N 1
ATOM 1040 C CA . PHE A 1 138 ? 29.447 -4.149 -10.860 1.00 54.69 138 PHE A CA 1
ATOM 1041 C C . PHE A 1 138 ? 29.073 -5.644 -10.775 1.00 54.69 138 PHE A C 1
ATOM 1043 O O . PHE A 1 138 ? 29.903 -6.461 -10.383 1.00 54.69 138 PHE A O 1
ATOM 1050 N N . ALA A 1 139 ? 27.857 -6.032 -11.180 1.00 56.91 139 ALA A N 1
ATOM 1051 C CA . ALA A 1 139 ? 27.392 -7.418 -11.207 1.00 56.91 139 ALA A CA 1
ATOM 1052 C C . ALA A 1 139 ? 27.145 -7.901 -12.657 1.00 56.91 139 ALA A C 1
ATOM 1054 O O . ALA A 1 139 ? 26.341 -7.287 -13.368 1.00 56.91 139 ALA A O 1
ATOM 1055 N N . PRO A 1 140 ? 27.765 -9.007 -13.125 1.00 50.59 140 PRO A N 1
ATOM 1056 C CA . PRO A 1 140 ? 27.512 -9.546 -14.462 1.00 50.59 140 PRO A CA 1
ATOM 1057 C C . PRO A 1 140 ? 26.056 -10.018 -14.590 1.00 50.59 140 PRO A C 1
ATOM 1059 O O . PRO A 1 140 ? 25.648 -11.016 -13.999 1.00 50.59 140 PRO A O 1
ATOM 1062 N N . ARG A 1 141 ? 25.238 -9.298 -15.365 1.00 54.62 141 ARG A N 1
ATOM 1063 C CA . ARG A 1 141 ? 23.820 -9.641 -15.555 1.00 54.62 141 ARG A CA 1
ATOM 1064 C C . ARG A 1 141 ? 23.663 -10.760 -16.582 1.00 54.62 141 ARG A C 1
ATOM 1066 O O . ARG A 1 141 ? 24.180 -10.669 -17.695 1.00 54.62 141 ARG A O 1
ATOM 1073 N N . LYS A 1 142 ? 22.870 -11.785 -16.256 1.00 54.06 142 LYS A N 1
ATOM 1074 C CA . LYS A 1 142 ? 22.344 -12.717 -17.267 1.00 54.06 142 LYS A CA 1
ATOM 1075 C C . LYS A 1 142 ? 21.371 -11.957 -18.176 1.00 54.06 142 LYS A C 1
ATOM 1077 O O . LYS A 1 142 ? 20.572 -11.155 -17.696 1.00 54.06 142 LYS A O 1
ATOM 1082 N N . ARG A 1 143 ? 21.452 -12.178 -19.495 1.00 50.84 143 ARG A N 1
ATOM 1083 C CA . ARG A 1 143 ? 20.533 -11.564 -20.470 1.00 50.84 143 ARG A CA 1
ATOM 1084 C C . ARG A 1 143 ? 19.092 -11.934 -20.117 1.00 50.84 143 ARG A C 1
ATOM 1086 O O . ARG A 1 143 ? 18.767 -13.115 -20.032 1.00 50.84 143 ARG A O 1
ATOM 1093 N N . ILE A 1 144 ? 18.232 -10.925 -19.989 1.00 54.22 144 ILE A N 1
ATOM 1094 C CA . ILE A 1 144 ? 16.781 -11.118 -20.004 1.00 54.22 144 ILE A CA 1
ATOM 1095 C C . ILE A 1 144 ? 16.439 -11.637 -21.402 1.00 54.22 144 ILE A C 1
ATOM 1097 O O . ILE A 1 144 ? 16.688 -10.960 -22.399 1.00 54.22 144 ILE A O 1
ATOM 1101 N N . SER A 1 145 ? 15.934 -12.862 -21.480 1.00 53.56 145 SER A N 1
ATOM 1102 C CA . SER A 1 145 ? 15.449 -13.461 -22.720 1.00 53.56 145 SER A CA 1
ATOM 1103 C C . SER A 1 145 ? 13.962 -13.738 -22.566 1.00 53.56 145 SER A C 1
ATOM 1105 O O . SER A 1 145 ? 13.511 -14.140 -21.496 1.00 53.56 145 SER A O 1
ATOM 1107 N N . TYR A 1 146 ? 13.196 -13.489 -23.622 1.00 53.25 146 TYR A N 1
ATOM 1108 C CA . TYR A 1 146 ? 11.823 -13.956 -23.725 1.00 53.25 146 TYR A CA 1
ATOM 1109 C C . TYR A 1 146 ? 11.791 -15.017 -24.824 1.00 53.25 146 TYR A C 1
ATOM 1111 O O . TYR A 1 146 ? 12.326 -14.811 -25.912 1.00 53.25 146 TYR A O 1
ATOM 1119 N N . CYS A 1 147 ? 11.197 -16.168 -24.528 1.00 45.97 147 CYS A N 1
ATOM 1120 C CA . CYS A 1 147 ? 10.887 -17.184 -25.525 1.00 45.97 147 CYS A CA 1
ATOM 1121 C C . CYS A 1 147 ? 9.374 -17.222 -25.693 1.00 45.97 147 CYS A C 1
ATOM 1123 O O . CYS A 1 147 ? 8.639 -17.361 -24.716 1.00 45.97 147 CYS A O 1
ATOM 1125 N N . ARG A 1 148 ? 8.912 -17.085 -26.935 1.00 45.59 148 ARG A N 1
ATOM 1126 C CA . ARG A 1 148 ? 7.536 -17.416 -27.294 1.00 45.59 148 ARG A CA 1
ATOM 1127 C C . ARG A 1 148 ? 7.480 -18.939 -27.408 1.00 45.59 148 ARG A C 1
ATOM 1129 O O . ARG A 1 148 ? 8.168 -19.487 -28.264 1.00 45.59 148 ARG A O 1
ATOM 1136 N N . VAL A 1 149 ? 6.755 -19.590 -26.500 1.00 44.47 149 VAL A N 1
ATOM 1137 C CA . VAL A 1 149 ? 6.492 -21.040 -26.549 1.00 44.47 149 VAL A CA 1
ATOM 1138 C C . VAL A 1 149 ? 5.310 -21.306 -27.468 1.00 44.47 149 VAL A C 1
ATOM 1140 O O . VAL A 1 149 ? 4.348 -20.504 -27.409 1.00 44.47 149 VAL A O 1
#

Radius of gyration: 24.09 Å; Cα contacts (8 Å, |Δi|>4): 94; chains: 1; bounding box: 50×37×64 Å

Foldseek 3Di:
DAPDDPPDPPDADDDPDDDDDPDDPKDFPDWDFDQDPVHPDTHIDTDIDDPPPDDPQDKDKDFPVVQLVVVVVVCCVPVVVPDDPDPPDPVVVVVSVVVVVVVSVVSRVVRIDIDRPPPPPVPDPPVVVVVSVVVVVVHDHDDDDDDDD

Secondary structure (DSSP, 8-state):
-----TT-TT------------S---EEEEEEE---SS-SS--EEEEEE-SSS-PPPPEEEEE-HHHHHHHHHHHHHHHSTTS-S----HHHHHHHHHHHHHHHHHHHHHTEEEEE---------HHHHHHHHHHTTSS-PPP------

Nearest PDB structures (foldseek):
  6gaw-assembly1_Bf  TM=1.833E-01  e=5.318E+00  Sus scrofa

Organism: Eumeta variegata (NCBI:txid151549)

Mean predicted aligned error: 16.57 Å

Solvent-accessible surface area (backbone atoms only — not comparable to full-atom values): 9938 Å² total; per-residue (Å²): 136,85,92,74,68,92,83,46,90,85,72,70,84,76,88,80,88,80,85,89,86,80,98,68,90,6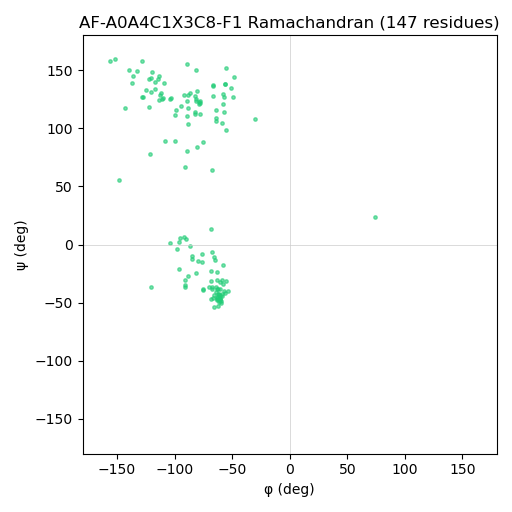2,47,78,79,47,78,43,77,45,90,51,91,93,47,96,60,71,53,73,47,75,41,69,45,59,93,68,92,68,76,76,78,57,66,40,79,47,65,42,61,70,59,36,51,54,59,47,55,62,38,60,70,58,62,57,75,71,57,66,96,77,80,85,50,70,72,57,53,53,48,51,50,50,51,52,52,54,47,54,51,47,47,49,56,75,31,46,41,81,40,74,48,66,87,63,69,80,73,60,57,69,66,59,48,45,53,50,49,53,69,62,60,80,50,77,74,80,80,90,78,86,79,90,127

pLDDT: mean 70.89, std 12.88, range [33.75, 93.38]